Protein AF-A0A5K1JVD4-F1 (afdb_monomer_lite)

Radius of gyration: 15.68 Å; chains: 1; bounding box: 32×39×43 Å

Structure (mmCIF, N/CA/C/O backbone):
data_AF-A0A5K1JVD4-F1
#
_entry.id   AF-A0A5K1JVD4-F1
#
loop_
_atom_site.group_PDB
_atom_site.id
_atom_site.type_symbol
_atom_site.label_atom_id
_atom_site.label_alt_id
_atom_site.label_comp_id
_atom_site.label_asym_id
_atom_site.label_entity_id
_atom_site.label_seq_id
_atom_site.pdbx_PDB_ins_code
_atom_site.Cartn_x
_atom_site.Cartn_y
_atom_site.Cartn_z
_atom_site.occupancy
_atom_site.B_iso_or_equiv
_atom_site.auth_seq_id
_atom_site.auth_comp_id
_atom_site.auth_asym_id
_atom_site.auth_atom_id
_atom_site.pdbx_PDB_model_num
ATOM 1 N N . MET A 1 1 ? -18.894 1.882 12.156 1.00 70.81 1 MET A N 1
ATOM 2 C CA . MET A 1 1 ? -17.604 2.433 11.692 1.00 70.81 1 MET A CA 1
ATOM 3 C C . MET A 1 1 ? -16.816 2.854 12.926 1.00 70.81 1 MET A C 1
ATOM 5 O O . MET A 1 1 ? -17.367 3.621 13.704 1.00 70.81 1 MET A O 1
ATOM 9 N N . LYS A 1 2 ? -15.628 2.281 13.174 1.00 91.00 2 LYS A N 1
ATOM 10 C CA . LYS A 1 2 ? -14.815 2.545 14.388 1.00 91.00 2 LYS A CA 1
ATOM 11 C C . LYS A 1 2 ? -13.575 3.400 14.097 1.00 91.00 2 LYS A C 1
ATOM 13 O O . LYS A 1 2 ? -13.212 4.242 14.912 1.00 91.00 2 LYS A O 1
ATOM 18 N N . TYR A 1 3 ? -12.993 3.217 12.914 1.00 95.25 3 TYR A N 1
ATOM 19 C CA . TYR A 1 3 ? -11.759 3.865 12.482 1.00 95.25 3 TYR A CA 1
ATOM 20 C C . TYR A 1 3 ? -11.937 4.544 11.119 1.00 95.25 3 TYR A C 1
ATOM 22 O O . TYR A 1 3 ? -12.799 4.147 10.329 1.00 95.25 3 TYR A O 1
ATOM 30 N N . LEU A 1 4 ? -11.107 5.550 10.847 1.00 95.62 4 LEU A N 1
ATOM 31 C CA . LEU A 1 4 ? -10.906 6.155 9.531 1.00 95.62 4 LEU A CA 1
ATOM 32 C C . LEU A 1 4 ? -9.451 5.962 9.105 1.00 95.62 4 LEU A C 1
ATOM 34 O O . LEU A 1 4 ? -8.548 6.104 9.926 1.00 95.62 4 LEU A O 1
ATOM 38 N N . LEU A 1 5 ? -9.232 5.687 7.820 1.00 97.38 5 LEU A N 1
ATOM 39 C CA . LEU A 1 5 ? -7.902 5.726 7.214 1.00 97.38 5 LEU A CA 1
ATOM 40 C C . LEU A 1 5 ? -7.765 7.040 6.449 1.00 97.38 5 LEU A C 1
ATOM 42 O O . LEU A 1 5 ? -8.576 7.339 5.574 1.00 97.38 5 LEU A O 1
ATOM 46 N N . VAL A 1 6 ? -6.760 7.831 6.805 1.00 97.81 6 VAL A N 1
ATOM 47 C CA . VAL A 1 6 ? -6.541 9.176 6.270 1.00 97.81 6 VAL A CA 1
ATOM 48 C C . VAL A 1 6 ? -5.190 9.217 5.570 1.00 97.81 6 VAL A C 1
ATOM 50 O O . VAL A 1 6 ? -4.177 8.876 6.173 1.00 97.81 6 VAL A O 1
ATOM 53 N N . LYS A 1 7 ? -5.166 9.660 4.310 1.00 98.19 7 LYS A N 1
ATOM 54 C CA . LYS A 1 7 ? -3.938 9.904 3.541 1.00 98.19 7 LYS A CA 1
ATOM 55 C C . LYS A 1 7 ? -3.574 11.388 3.610 1.00 98.19 7 LYS A C 1
ATOM 57 O O . LYS A 1 7 ? -4.404 12.235 3.285 1.00 98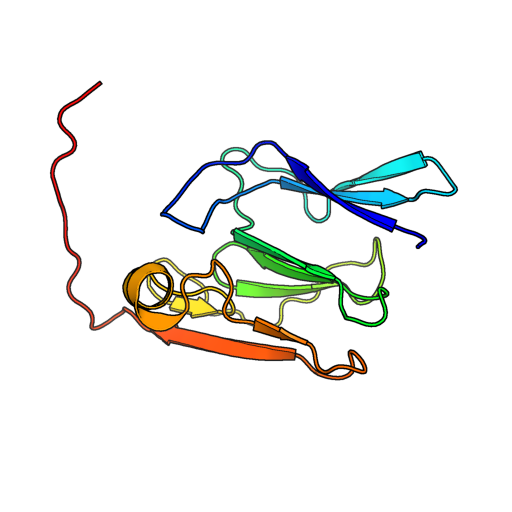.19 7 LYS A O 1
ATOM 62 N N . ALA A 1 8 ? -2.340 11.708 3.991 1.00 97.81 8 ALA A N 1
ATOM 63 C CA . ALA A 1 8 ? -1.820 13.074 4.045 1.00 97.81 8 ALA A CA 1
ATOM 64 C C . ALA A 1 8 ? -0.396 13.172 3.471 1.00 97.81 8 ALA A C 1
ATOM 66 O O . ALA A 1 8 ? 0.248 12.162 3.184 1.00 97.81 8 ALA A O 1
ATOM 67 N N . ASN A 1 9 ? 0.079 14.409 3.273 1.00 96.94 9 ASN A N 1
ATOM 68 C CA . ASN A 1 9 ? 1.417 14.724 2.744 1.00 96.94 9 ASN A CA 1
ATOM 69 C C . ASN A 1 9 ? 1.751 13.974 1.444 1.00 96.94 9 ASN A C 1
ATOM 71 O O . ASN A 1 9 ? 2.869 13.496 1.270 1.00 96.94 9 ASN A O 1
ATOM 75 N N . TRP A 1 10 ? 0.762 13.822 0.565 1.00 97.06 10 TRP A N 1
ATOM 76 C CA . TRP A 1 10 ? 0.875 12.952 -0.594 1.00 97.06 10 TRP A CA 1
ATOM 77 C C . TRP A 1 10 ? 1.679 13.592 -1.734 1.00 97.06 10 TRP A C 1
ATOM 79 O O . TRP A 1 10 ? 1.695 14.812 -1.900 1.00 97.06 10 TRP A O 1
ATOM 89 N N . LYS A 1 11 ? 2.335 12.750 -2.536 1.00 97.62 11 LYS A N 1
ATOM 90 C CA . LYS A 1 11 ? 3.073 13.117 -3.748 1.00 97.62 11 LYS A CA 1
ATOM 91 C C . LYS A 1 11 ? 2.483 12.353 -4.930 1.00 97.62 11 LYS A C 1
ATOM 93 O O . LYS A 1 11 ? 2.402 11.126 -4.877 1.00 97.62 11 LYS A O 1
ATOM 98 N N . LYS A 1 12 ? 2.057 13.060 -5.984 1.00 96.94 12 LYS A N 1
ATOM 99 C CA . LYS A 1 12 ? 1.561 12.419 -7.215 1.00 96.94 12 LYS A CA 1
ATOM 100 C C . LYS A 1 12 ? 2.674 11.597 -7.866 1.00 96.94 12 LYS A C 1
ATOM 102 O O . LYS A 1 12 ? 3.827 12.026 -7.831 1.00 96.94 12 LYS A O 1
ATOM 107 N N . GLN A 1 13 ? 2.311 10.469 -8.468 1.00 94.75 13 GLN A N 1
ATOM 108 C CA . GLN A 1 13 ? 3.199 9.716 -9.347 1.00 94.75 13 GLN A CA 1
ATOM 109 C C . GLN A 1 13 ? 2.638 9.718 -10.774 1.00 94.75 13 GLN A C 1
ATOM 111 O O . GLN A 1 13 ? 3.053 10.566 -11.561 1.00 94.75 13 GLN A O 1
ATOM 116 N N . TRP A 1 14 ? 1.645 8.876 -11.071 1.00 94.69 14 TRP A N 1
ATOM 117 C CA . TRP A 1 14 ? 0.995 8.795 -12.388 1.00 94.69 14 TRP A CA 1
ATOM 118 C C . TRP A 1 14 ? -0.484 9.196 -12.321 1.00 94.69 14 TRP A C 1
ATOM 120 O O . TRP A 1 14 ? -0.868 9.927 -11.401 1.00 94.69 14 TRP A O 1
ATOM 130 N N . ARG A 1 15 ? -1.329 8.815 -13.293 1.00 96.75 15 ARG A N 1
ATOM 131 C CA . ARG A 1 15 ? -2.733 9.267 -13.379 1.00 96.75 15 ARG A CA 1
ATOM 132 C C . ARG A 1 15 ? -3.547 8.894 -12.147 1.00 96.75 15 ARG A C 1
ATOM 134 O O . ARG A 1 15 ? -4.270 9.748 -11.622 1.00 96.75 15 ARG A O 1
ATOM 141 N N . HIS A 1 16 ? -3.377 7.692 -11.615 1.00 96.88 16 HIS A N 1
ATOM 142 C CA . HIS A 1 16 ? -4.119 7.175 -10.467 1.00 96.88 16 HIS A CA 1
ATOM 143 C C . HIS A 1 16 ? -3.246 7.166 -9.208 1.00 96.88 16 HIS A C 1
ATOM 145 O O . HIS A 1 16 ? -3.667 7.665 -8.162 1.00 96.88 16 HIS A O 1
ATOM 151 N N . SER A 1 17 ? -1.987 6.758 -9.331 1.00 97.56 17 SER A N 1
ATOM 152 C CA . SER A 1 17 ? -1.071 6.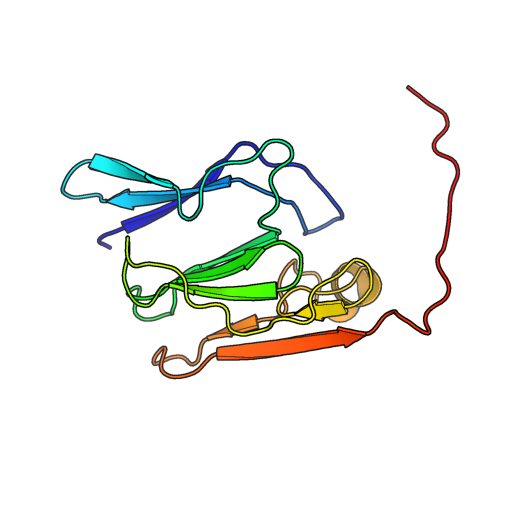546 -8.217 1.00 97.56 17 SER A CA 1
ATOM 153 C C . SER A 1 17 ? -0.569 7.829 -7.561 1.00 97.56 17 SER A C 1
ATOM 155 O O . SER A 1 17 ? -0.476 8.924 -8.137 1.00 97.56 17 SER A O 1
ATOM 157 N N . SER A 1 18 ? -0.285 7.690 -6.270 1.00 98.06 18 SER A N 1
ATOM 158 C CA . SER A 1 18 ? 0.360 8.699 -5.439 1.0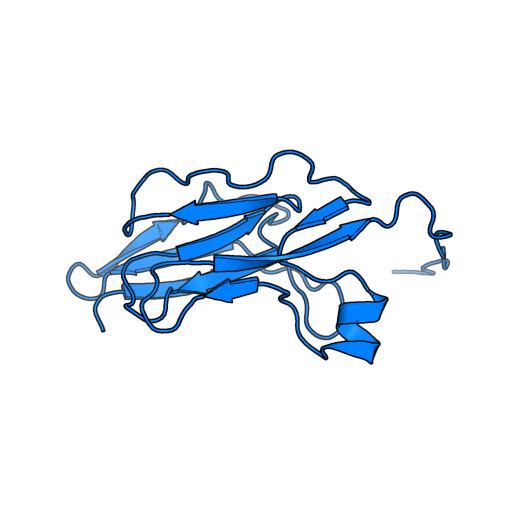0 98.06 18 SER A CA 1
ATOM 159 C C . SER A 1 18 ? 0.924 8.046 -4.187 1.00 98.06 18 SER A C 1
ATOM 161 O O . SER A 1 18 ? 0.273 7.195 -3.588 1.00 98.06 18 SER A O 1
ATOM 163 N N . PHE A 1 19 ? 2.066 8.518 -3.710 1.00 98.62 19 PHE A N 1
ATOM 164 C CA . PHE A 1 19 ? 2.570 8.141 -2.393 1.00 98.62 19 PHE A CA 1
ATOM 165 C C . PHE A 1 19 ? 1.943 9.025 -1.316 1.00 98.62 19 PHE A C 1
ATOM 167 O O . PHE A 1 19 ? 1.645 10.186 -1.585 1.00 98.62 19 PHE A O 1
ATOM 174 N N . GLY A 1 20 ? 1.746 8.531 -0.095 1.00 98.38 20 GLY A N 1
ATOM 175 C CA . GLY A 1 20 ? 1.274 9.355 1.023 1.00 98.38 20 GLY A CA 1
ATOM 176 C C . GLY A 1 20 ? 1.576 8.760 2.390 1.00 98.38 20 GLY A C 1
ATOM 177 O O . GLY A 1 20 ? 1.789 7.561 2.516 1.00 98.38 20 GLY A O 1
ATOM 178 N N . ASN A 1 21 ? 1.578 9.607 3.418 1.00 98.69 21 ASN A N 1
ATOM 179 C CA . ASN A 1 21 ? 1.602 9.155 4.804 1.00 98.69 21 ASN A CA 1
ATOM 180 C C . ASN A 1 21 ? 0.168 8.797 5.211 1.00 98.69 21 ASN A C 1
ATOM 182 O O . ASN A 1 21 ? -0.742 9.617 5.058 1.00 98.69 21 ASN A O 1
ATOM 186 N N . TYR A 1 22 ? -0.038 7.576 5.701 1.00 98.31 22 TYR A N 1
ATOM 187 C CA . TYR A 1 22 ? -1.351 7.094 6.122 1.00 98.31 22 TYR A CA 1
ATOM 188 C C . TYR A 1 22 ? -1.484 7.111 7.642 1.00 98.31 22 TYR A C 1
ATOM 190 O O . TYR A 1 22 ? -0.544 6.787 8.366 1.00 98.31 22 TYR A O 1
ATOM 198 N N . TYR A 1 23 ? -2.673 7.469 8.115 1.00 98.06 23 TYR A N 1
ATOM 199 C CA . TYR A 1 23 ? -3.006 7.592 9.528 1.00 98.06 23 TYR A CA 1
ATOM 200 C C . TYR A 1 23 ? -4.305 6.856 9.824 1.00 98.06 23 TYR A C 1
ATOM 202 O O . TYR A 1 23 ? -5.264 6.946 9.055 1.00 98.06 23 TYR A O 1
ATOM 210 N N . VAL A 1 24 ? -4.345 6.169 10.960 1.00 97.56 24 VAL A N 1
ATOM 211 C CA . VAL A 1 24 ? -5.547 5.547 11.503 1.00 97.56 24 VAL A CA 1
ATOM 212 C C . VAL A 1 24 ? -6.100 6.456 12.593 1.00 97.56 24 VAL A C 1
ATOM 214 O O . VAL A 1 24 ? -5.445 6.697 13.607 1.00 97.56 24 VAL A O 1
ATOM 217 N N . HIS A 1 25 ? -7.300 6.982 12.364 1.00 96.81 25 HIS A N 1
ATOM 218 C CA . HIS A 1 25 ? -8.021 7.810 13.324 1.00 96.81 25 HIS A CA 1
ATOM 219 C C . HIS A 1 25 ? -9.124 6.997 13.998 1.00 96.81 25 HIS A C 1
ATOM 221 O O . HIS A 1 25 ? -9.992 6.448 13.316 1.00 96.81 25 HIS A O 1
ATOM 227 N N . GLU A 1 26 ? -9.110 6.928 15.325 1.00 96.12 26 GLU A N 1
ATOM 228 C CA . GLU A 1 26 ? -10.137 6.252 16.112 1.00 96.12 26 GLU A CA 1
ATOM 229 C C . GLU A 1 26 ? -11.257 7.225 16.488 1.00 96.12 26 GLU A C 1
ATOM 231 O O . GLU A 1 26 ? -11.046 8.228 17.164 1.00 96.12 26 GLU A O 1
ATOM 236 N N . LEU A 1 27 ? -12.488 6.911 16.079 1.00 95.06 27 LEU A N 1
ATOM 237 C CA . LEU A 1 27 ? -13.621 7.826 16.238 1.00 95.06 27 LEU A CA 1
ATOM 238 C C . LEU A 1 27 ? -14.058 7.999 17.699 1.00 95.06 27 LEU A C 1
ATOM 240 O O . LEU A 1 27 ? -14.590 9.049 18.060 1.00 95.06 27 LEU A O 1
ATOM 244 N N . ALA A 1 28 ? -13.863 6.972 18.530 1.00 95.69 28 ALA A N 1
ATOM 245 C CA . ALA A 1 28 ? -14.281 6.986 19.929 1.00 95.69 28 ALA A CA 1
ATOM 246 C C . ALA A 1 28 ? -13.372 7.872 20.793 1.00 95.69 28 ALA A C 1
ATOM 248 O O . ALA A 1 28 ? -13.862 8.690 21.571 1.00 95.69 28 ALA A O 1
ATOM 249 N N . THR A 1 29 ? -12.057 7.723 20.633 1.00 96.44 29 THR A N 1
ATOM 250 C CA . THR A 1 29 ? -11.030 8.435 21.409 1.00 96.44 29 THR A CA 1
ATOM 251 C C . THR A 1 29 ? -10.618 9.754 20.757 1.00 96.44 29 THR A C 1
ATOM 253 O O . THR A 1 29 ? -10.119 10.647 21.438 1.00 96.44 29 THR A O 1
ATOM 256 N N . LYS A 1 30 ? -10.888 9.911 19.452 1.00 96.75 30 LYS A N 1
ATOM 257 C CA . LYS A 1 30 ? -10.403 11.000 18.588 1.00 96.75 30 LYS A CA 1
ATOM 258 C C . LYS A 1 30 ? -8.881 11.031 18.454 1.00 96.75 30 LYS A C 1
ATOM 260 O O . LYS A 1 30 ? -8.322 12.051 18.048 1.00 96.75 30 LYS A O 1
ATOM 265 N N . GLU A 1 31 ? -8.214 9.932 18.777 1.00 96.75 31 GLU A N 1
ATOM 266 C CA . GLU A 1 31 ? -6.778 9.802 18.594 1.00 96.75 31 GLU A CA 1
ATOM 267 C C . GLU A 1 31 ? -6.440 9.453 17.146 1.00 96.75 31 GLU A C 1
ATOM 269 O O . GLU A 1 31 ? -7.205 8.791 16.441 1.00 96.75 31 GLU A O 1
ATOM 274 N N . THR A 1 32 ? -5.271 9.906 16.699 1.00 96.94 32 THR A N 1
ATOM 275 C CA . THR A 1 32 ? -4.760 9.654 15.353 1.00 96.94 32 THR A CA 1
ATOM 276 C C . THR A 1 32 ? -3.344 9.132 15.461 1.00 96.94 32 THR A C 1
ATOM 278 O O . THR A 1 32 ? -2.466 9.831 15.965 1.00 96.94 32 THR A O 1
ATOM 281 N N . HIS A 1 33 ? -3.116 7.938 14.926 1.00 96.31 33 HIS A N 1
ATOM 282 C CA . HIS A 1 33 ? -1.810 7.291 14.936 1.00 96.31 33 HIS A CA 1
ATOM 283 C C . HIS A 1 33 ? -1.348 7.030 13.500 1.00 96.31 33 HIS A C 1
ATOM 285 O O . HIS A 1 33 ? -2.171 6.683 12.647 1.00 96.31 33 HIS A O 1
ATOM 291 N N . PRO A 1 34 ? -0.061 7.223 13.183 1.00 97.00 34 PRO A N 1
ATOM 292 C CA . PRO A 1 34 ? 0.451 6.903 11.857 1.00 97.00 34 PRO A CA 1
ATOM 293 C C . PRO A 1 34 ? 0.458 5.380 11.632 1.00 97.00 34 PRO A C 1
ATOM 295 O O . PRO A 1 34 ? 0.745 4.621 12.554 1.00 97.00 34 PRO A O 1
ATOM 298 N N . LEU A 1 35 ? 0.154 4.933 10.408 1.00 96.81 35 LEU A N 1
ATOM 299 C CA . LEU A 1 35 ? 0.167 3.508 10.034 1.00 96.81 35 LEU A CA 1
ATOM 300 C C . LEU A 1 35 ? 1.586 2.922 10.095 1.00 96.81 35 LEU A C 1
ATOM 302 O O . LEU A 1 35 ? 1.793 1.807 10.560 1.00 96.81 35 LEU A O 1
ATOM 306 N N . ILE A 1 36 ? 2.555 3.710 9.631 1.00 96.75 36 ILE A N 1
ATOM 307 C CA . ILE A 1 36 ? 4.000 3.512 9.776 1.00 96.75 36 ILE A CA 1
ATOM 308 C C . ILE A 1 36 ? 4.641 4.880 10.061 1.00 96.75 36 ILE A C 1
ATOM 310 O O . ILE A 1 36 ? 4.012 5.894 9.742 1.00 96.75 36 ILE A O 1
ATOM 314 N N . PRO A 1 37 ? 5.862 4.958 10.631 1.00 97.25 37 PRO A N 1
ATOM 315 C CA . PRO A 1 37 ? 6.545 6.232 10.845 1.00 97.25 37 PRO A CA 1
ATOM 316 C C . PRO A 1 37 ? 6.516 7.120 9.583 1.00 97.25 37 PRO A C 1
ATOM 318 O O . PRO A 1 37 ? 6.966 6.671 8.528 1.00 97.25 37 PRO A O 1
ATOM 321 N N . PRO A 1 38 ? 5.976 8.354 9.656 1.00 97.69 38 PRO A N 1
ATOM 322 C CA . PRO A 1 38 ? 5.872 9.226 8.491 1.00 97.69 38 PRO A CA 1
ATOM 323 C C . PRO A 1 38 ? 7.240 9.554 7.890 1.00 97.69 38 PRO A C 1
ATOM 325 O O . PRO A 1 38 ? 8.202 9.792 8.622 1.00 97.69 38 PRO A O 1
ATOM 328 N N . SER A 1 39 ? 7.307 9.646 6.562 1.00 97.75 39 SER A N 1
ATOM 329 C CA . SER A 1 39 ? 8.533 9.989 5.836 1.00 97.75 39 SER A CA 1
ATOM 330 C C . SER A 1 39 ? 8.339 11.190 4.905 1.00 97.75 39 SER A C 1
ATOM 332 O O . SER A 1 39 ? 7.215 11.598 4.586 1.00 97.75 39 SER A O 1
ATOM 334 N N . HIS A 1 40 ? 9.457 11.781 4.474 1.00 97.00 40 HIS A N 1
ATOM 335 C CA . HIS A 1 40 ? 9.487 12.822 3.452 1.00 97.00 40 HIS A CA 1
ATOM 336 C C . HIS A 1 40 ? 10.666 12.584 2.487 1.00 97.00 40 HIS A C 1
ATOM 338 O O . HIS A 1 40 ? 11.811 12.765 2.901 1.00 97.00 40 HIS A O 1
ATOM 344 N N . PRO A 1 41 ? 10.418 12.189 1.221 1.00 96.44 41 PRO A N 1
ATOM 345 C CA . PRO A 1 41 ? 9.105 11.937 0.609 1.00 96.44 41 PRO A CA 1
ATOM 346 C C . PRO A 1 41 ? 8.358 10.737 1.241 1.00 96.44 41 PRO A C 1
ATOM 348 O O . PRO A 1 41 ? 8.998 9.871 1.842 1.00 96.44 41 PRO A O 1
ATOM 351 N N . PRO A 1 42 ? 7.013 10.681 1.145 1.00 98.00 42 PRO A N 1
ATOM 352 C CA . PRO A 1 42 ? 6.243 9.517 1.590 1.00 98.00 42 PRO A CA 1
ATOM 353 C C . PRO A 1 42 ? 6.577 8.282 0.740 1.00 98.00 42 PRO A C 1
ATOM 355 O O . PRO A 1 42 ? 6.805 8.415 -0.462 1.00 98.00 42 PRO A O 1
ATOM 358 N N . VAL A 1 43 ? 6.560 7.095 1.352 1.00 97.88 43 VAL A N 1
ATOM 359 C CA . VAL A 1 43 ? 6.933 5.823 0.689 1.00 97.88 43 VAL A CA 1
ATOM 360 C C . VAL A 1 43 ? 5.778 4.836 0.508 1.00 97.88 43 VAL A C 1
ATOM 362 O O . VAL A 1 43 ? 5.921 3.841 -0.200 1.00 97.88 43 VAL A O 1
ATOM 365 N N . THR A 1 44 ? 4.620 5.083 1.127 1.00 98.56 44 THR A N 1
ATOM 366 C CA . THR A 1 44 ? 3.449 4.206 0.994 1.00 98.56 44 THR A CA 1
ATOM 367 C C . THR A 1 44 ? 2.659 4.572 -0.256 1.00 98.56 44 THR A C 1
ATOM 369 O O . THR A 1 44 ? 2.096 5.666 -0.336 1.00 98.56 44 THR A O 1
ATOM 372 N N . ALA A 1 45 ? 2.601 3.659 -1.221 1.00 98.38 45 ALA A N 1
ATOM 373 C CA . ALA A 1 45 ? 1.878 3.844 -2.476 1.00 98.38 45 ALA A CA 1
ATOM 374 C C . ALA A 1 45 ? 0.363 3.696 -2.265 1.00 98.38 45 ALA A C 1
ATOM 376 O O . ALA A 1 45 ? -0.427 4.564 -2.633 1.00 98.38 45 ALA A O 1
ATOM 377 N N . TYR A 1 46 ? -0.047 2.642 -1.564 1.00 98.75 46 TYR A N 1
ATOM 378 C CA . TYR A 1 46 ? -1.455 2.297 -1.403 1.00 98.75 46 TYR A CA 1
ATOM 379 C C . TYR A 1 46 ? -1.728 1.729 -0.013 1.00 98.75 46 TYR A C 1
ATOM 381 O O . TYR A 1 46 ? -0.872 1.057 0.559 1.00 98.75 46 TYR A O 1
ATOM 389 N N . ALA A 1 47 ? -2.914 1.995 0.533 1.00 98.50 47 ALA A N 1
ATOM 390 C CA . ALA A 1 47 ? -3.396 1.363 1.754 1.00 98.50 47 ALA A CA 1
ATOM 391 C C . ALA A 1 47 ? -4.921 1.240 1.721 1.00 98.50 47 ALA A C 1
ATOM 393 O O . ALA A 1 47 ? -5.615 2.161 1.286 1.00 98.50 47 ALA A O 1
ATOM 394 N N . THR A 1 48 ? -5.445 0.117 2.203 1.00 98.44 48 THR A N 1
ATOM 395 C CA . THR A 1 48 ? -6.883 -0.153 2.216 1.00 98.44 48 THR A CA 1
ATOM 396 C C . THR A 1 48 ? -7.289 -0.998 3.416 1.00 98.44 48 THR A C 1
ATOM 398 O O . THR A 1 48 ? -6.540 -1.866 3.874 1.00 98.44 48 THR A O 1
ATOM 401 N N . TRP A 1 49 ? -8.498 -0.752 3.915 1.00 97.94 49 TRP A N 1
ATOM 402 C CA . TRP A 1 49 ? -9.115 -1.609 4.918 1.00 97.94 49 TRP A CA 1
ATOM 403 C C . TRP A 1 49 ? -9.515 -2.947 4.301 1.00 97.94 49 TRP A C 1
ATOM 405 O O . TRP A 1 49 ? -9.994 -3.021 3.170 1.00 97.94 49 TRP A O 1
ATOM 415 N N . SER A 1 50 ? -9.380 -4.001 5.091 1.00 97.62 50 SER A N 1
ATOM 416 C CA . SER A 1 50 ? -10.079 -5.256 4.844 1.00 97.62 50 SER A CA 1
ATOM 417 C C . SER A 1 50 ? -11.608 -5.046 4.882 1.00 97.62 50 SER A C 1
ATOM 419 O O . SER A 1 50 ? -12.080 -4.144 5.583 1.00 97.62 50 SER A O 1
ATOM 421 N N . PRO A 1 51 ? -12.417 -5.857 4.173 1.00 97.12 51 PRO A N 1
ATOM 422 C CA . PRO A 1 51 ? -13.876 -5.708 4.134 1.00 97.12 51 PRO A CA 1
ATOM 423 C C . PRO A 1 51 ? -14.567 -5.773 5.502 1.00 97.12 51 PRO A C 1
ATOM 425 O O . PRO A 1 51 ? -15.597 -5.132 5.702 1.00 97.12 51 PRO A O 1
ATOM 428 N N . THR A 1 52 ? -13.991 -6.506 6.459 1.00 95.06 52 THR A N 1
ATOM 429 C CA . THR A 1 52 ? -14.469 -6.560 7.855 1.00 95.06 52 THR A CA 1
ATOM 430 C C . THR A 1 52 ? -14.098 -5.316 8.671 1.00 95.06 52 THR A C 1
ATOM 432 O O . THR A 1 52 ? -14.693 -5.073 9.720 1.00 95.06 52 THR A O 1
ATOM 435 N N . GLY A 1 53 ? -13.154 -4.498 8.193 1.00 93.75 53 GLY A N 1
ATOM 436 C CA . GLY A 1 53 ? -12.696 -3.274 8.853 1.00 93.75 53 GLY A CA 1
ATOM 437 C C . GLY A 1 53 ? -11.749 -3.505 10.033 1.00 93.75 53 GLY A C 1
ATOM 438 O O . GLY A 1 53 ? -11.569 -2.594 10.840 1.00 93.75 53 GLY A O 1
ATOM 439 N N . GLU A 1 54 ? -11.179 -4.706 10.152 1.00 92.19 54 GLU A N 1
ATOM 440 C CA . GLU A 1 54 ? -10.288 -5.086 11.257 1.00 92.19 54 GLU A CA 1
ATOM 441 C C . GLU A 1 54 ? -8.815 -4.971 10.860 1.00 92.19 54 GLU A C 1
ATOM 443 O O . GLU A 1 54 ? -8.024 -4.388 11.587 1.00 92.19 54 GLU A O 1
ATOM 448 N N . SER A 1 55 ? -8.453 -5.441 9.669 1.00 97.00 55 SER A N 1
ATOM 449 C CA . SER A 1 55 ? -7.073 -5.393 9.174 1.00 97.00 55 SER A CA 1
ATOM 450 C C . SER A 1 55 ? -6.872 -4.318 8.105 1.00 97.00 55 SER A C 1
ATOM 452 O O . SER A 1 55 ? -7.828 -3.921 7.431 1.00 97.00 55 SER A O 1
ATOM 454 N N . ILE A 1 56 ? -5.624 -3.889 7.906 1.00 9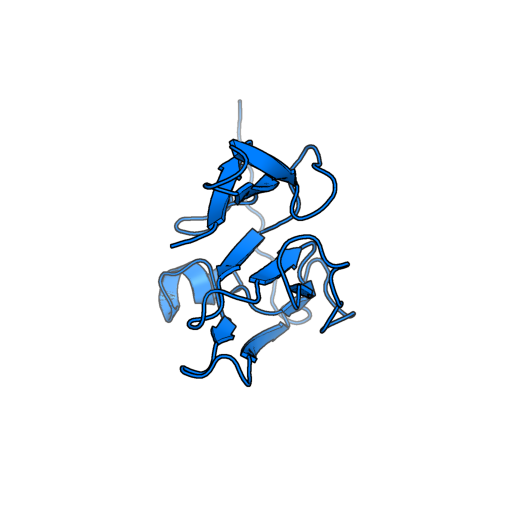8.38 56 ILE A N 1
ATOM 455 C CA . ILE A 1 56 ? -5.204 -2.975 6.829 1.00 98.38 56 ILE A CA 1
ATOM 456 C C . ILE A 1 56 ? -4.150 -3.673 5.974 1.00 98.38 56 ILE A C 1
ATOM 458 O O . ILE A 1 56 ? -3.190 -4.212 6.514 1.00 98.38 56 ILE A O 1
ATOM 462 N N . ALA A 1 57 ? -4.291 -3.624 4.650 1.00 98.69 57 ALA A N 1
ATOM 463 C CA . ALA A 1 57 ? -3.200 -3.946 3.730 1.00 98.69 57 ALA A CA 1
ATOM 464 C C . ALA A 1 57 ? -2.608 -2.643 3.216 1.00 98.69 57 ALA A C 1
ATOM 466 O O . ALA A 1 57 ? -3.353 -1.710 2.907 1.00 98.69 57 ALA A O 1
ATOM 467 N N . PHE A 1 58 ? -1.289 -2.579 3.098 1.00 98.81 58 PHE A N 1
ATOM 468 C CA . PHE A 1 58 ? -0.622 -1.441 2.485 1.00 98.81 58 PHE A CA 1
ATOM 469 C C . PHE A 1 58 ? 0.629 -1.866 1.730 1.00 98.81 58 PHE A C 1
ATOM 471 O O . PHE A 1 58 ? 1.214 -2.910 2.010 1.00 98.81 58 PHE A O 1
ATOM 478 N N . VAL A 1 59 ? 1.031 -1.036 0.775 1.00 98.88 59 VAL A N 1
ATOM 479 C CA . VAL A 1 59 ? 2.240 -1.230 -0.020 1.00 98.88 59 VAL A CA 1
ATOM 480 C C . VAL A 1 59 ? 3.189 -0.076 0.243 1.00 98.88 59 VAL A C 1
ATOM 482 O O . VAL A 1 59 ? 2.839 1.086 0.020 1.00 98.88 59 VAL A O 1
ATOM 485 N N . ALA A 1 60 ? 4.381 -0.396 0.734 1.00 98.50 60 ALA A N 1
ATOM 486 C CA . ALA A 1 60 ? 5.449 0.557 1.001 1.00 98.50 60 ALA A CA 1
ATOM 487 C C . ALA A 1 60 ? 6.751 0.027 0.405 1.00 98.50 60 ALA A C 1
ATOM 489 O O . ALA A 1 60 ? 7.055 -1.154 0.557 1.00 98.50 60 ALA A O 1
ATOM 490 N N . GLU A 1 61 ? 7.489 0.895 -0.291 1.00 97.81 61 GLU A N 1
ATOM 491 C CA . GLU A 1 61 ? 8.738 0.514 -0.974 1.00 97.81 61 GLU A CA 1
ATOM 492 C C . GLU A 1 61 ? 8.568 -0.739 -1.860 1.00 97.81 61 GLU A C 1
ATOM 494 O O . GLU A 1 61 ? 9.417 -1.624 -1.896 1.00 97.81 61 GLU A O 1
ATOM 499 N N . ASN A 1 62 ? 7.429 -0.815 -2.558 1.00 98.50 62 ASN A N 1
ATOM 500 C CA . ASN A 1 62 ? 7.046 -1.908 -3.456 1.00 98.50 62 ASN A CA 1
ATOM 501 C C . ASN A 1 62 ? 6.894 -3.296 -2.811 1.00 98.50 62 ASN A C 1
ATOM 503 O O . ASN A 1 62 ? 6.747 -4.287 -3.530 1.00 98.50 62 ASN A O 1
ATOM 507 N N . ASP A 1 63 ? 6.850 -3.375 -1.481 1.00 98.81 63 ASP A N 1
ATOM 508 C CA . ASP A 1 63 ? 6.462 -4.580 -0.756 1.00 98.81 63 ASP A CA 1
ATOM 509 C C . ASP A 1 63 ? 5.095 -4.448 -0.092 1.00 98.81 63 ASP A C 1
ATOM 511 O O . ASP A 1 63 ? 4.687 -3.377 0.363 1.00 98.81 63 ASP A O 1
ATOM 515 N N . LEU A 1 64 ? 4.405 -5.583 -0.019 1.00 98.88 64 LEU A N 1
ATOM 516 C CA . LEU A 1 64 ? 3.102 -5.731 0.597 1.00 98.88 64 LEU A CA 1
ATOM 517 C C . LEU A 1 64 ? 3.238 -6.014 2.094 1.00 98.88 64 LEU A C 1
ATOM 519 O O . LEU A 1 64 ? 3.987 -6.896 2.519 1.00 98.88 64 LEU A O 1
ATOM 523 N N . TYR A 1 65 ? 2.443 -5.307 2.886 1.00 98.75 65 TYR A N 1
ATOM 524 C CA . TYR A 1 65 ? 2.339 -5.455 4.330 1.00 98.75 65 TYR A CA 1
ATOM 525 C C . TYR A 1 65 ? 0.875 -5.609 4.742 1.00 98.75 65 TYR A C 1
ATOM 527 O O . TYR A 1 65 ? -0.033 -5.084 4.092 1.00 98.75 65 TYR A O 1
ATOM 535 N N . VAL A 1 66 ? 0.650 -6.294 5.862 1.00 98.50 66 VAL A N 1
ATOM 536 C CA . VAL A 1 66 ? -0.658 -6.419 6.509 1.00 98.50 66 VAL A CA 1
ATOM 537 C C . VAL A 1 66 ? -0.537 -6.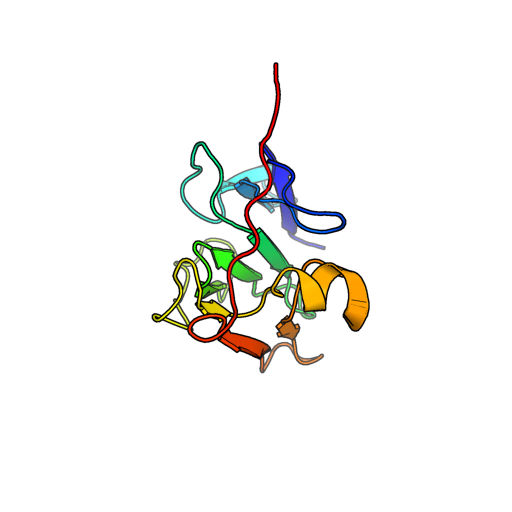047 7.979 1.00 98.50 66 VAL A C 1
ATOM 539 O O . VAL A 1 66 ? 0.329 -6.553 8.686 1.00 98.50 66 VAL A O 1
ATOM 542 N N . VAL A 1 67 ? -1.434 -5.191 8.454 1.00 97.69 67 VAL A N 1
ATOM 543 C CA . VAL A 1 67 ? -1.638 -4.911 9.875 1.00 97.69 67 VAL A CA 1
ATOM 544 C C . VAL A 1 67 ? -2.861 -5.709 10.341 1.00 97.69 67 VAL A C 1
ATOM 546 O O . VAL A 1 67 ? -3.957 -5.421 9.852 1.00 97.69 67 VAL A O 1
ATOM 549 N N . PRO A 1 68 ? -2.711 -6.715 11.227 1.00 95.06 68 PRO A N 1
ATOM 550 C CA . PRO A 1 68 ? -3.822 -7.583 11.630 1.00 95.06 68 PRO A CA 1
ATOM 551 C C . PRO A 1 68 ? -4.969 -6.849 12.337 1.00 95.06 68 PRO A C 1
ATOM 553 O O . PRO A 1 68 ? -6.131 -7.140 12.065 1.00 95.06 68 PRO A O 1
ATOM 556 N N . SER A 1 69 ? -4.643 -5.882 13.194 1.00 93.25 69 SER A N 1
ATOM 557 C CA . SER A 1 69 ? -5.581 -5.021 13.924 1.00 93.25 69 SER A CA 1
ATOM 558 C C . SER A 1 69 ? -5.061 -3.580 13.930 1.00 93.25 69 SER A C 1
ATOM 560 O O . SER A 1 69 ? -3.850 -3.380 13.819 1.00 93.25 69 SER A O 1
ATOM 562 N N . PRO A 1 70 ? -5.910 -2.544 14.079 1.00 86.81 70 PRO A N 1
ATOM 563 C CA . PRO A 1 70 ? -5.428 -1.175 14.200 1.00 86.81 70 PRO A CA 1
ATOM 564 C C . PRO A 1 70 ? -4.385 -1.069 15.318 1.00 86.81 70 PRO A C 1
ATOM 566 O O . PRO A 1 70 ? -4.604 -1.578 16.415 1.00 86.81 70 PRO A O 1
ATOM 569 N N . PHE A 1 71 ? -3.271 -0.398 15.020 1.00 87.81 71 PHE A N 1
ATOM 570 C CA . PHE A 1 71 ? -2.136 -0.160 15.925 1.00 87.81 71 PHE A CA 1
ATOM 571 C C . PHE A 1 71 ? -1.231 -1.366 16.229 1.00 87.81 71 PHE A C 1
ATOM 573 O O . PHE A 1 71 ? -0.232 -1.192 16.927 1.00 87.81 71 PHE A O 1
ATOM 580 N N . ASP A 1 72 ? -1.512 -2.548 15.674 1.00 94.69 72 ASP A N 1
ATOM 581 C CA . ASP A 1 72 ? -0.561 -3.661 15.722 1.00 94.69 72 ASP A CA 1
ATOM 582 C C . ASP A 1 72 ? 0.682 -3.371 14.868 1.00 94.69 72 ASP A C 1
ATOM 584 O O . ASP A 1 72 ? 0.675 -2.553 13.944 1.00 94.69 72 ASP A O 1
ATOM 588 N N . THR A 1 73 ? 1.764 -4.098 15.144 1.00 95.00 73 THR A N 1
ATOM 589 C CA . THR A 1 73 ? 2.954 -4.071 14.292 1.00 95.00 73 THR A CA 1
ATOM 590 C C . THR A 1 73 ? 2.623 -4.645 12.907 1.00 95.00 73 THR A C 1
ATOM 592 O O . THR A 1 73 ? 2.103 -5.762 12.823 1.00 95.00 73 THR A O 1
ATOM 595 N N . PRO A 1 74 ? 2.968 -3.945 11.811 1.00 97.31 74 PRO A N 1
ATOM 596 C CA . PRO A 1 74 ? 2.813 -4.477 10.463 1.00 97.31 74 PRO A CA 1
ATOM 597 C C . PRO A 1 74 ? 3.597 -5.774 10.235 1.00 97.31 74 PRO A C 1
ATOM 599 O O . PRO A 1 74 ? 4.768 -5.888 10.599 1.00 97.31 74 PRO A O 1
ATOM 602 N N . VAL A 1 75 ? 2.975 -6.724 9.543 1.00 98.00 75 VAL A N 1
ATOM 603 C CA . VAL A 1 75 ? 3.603 -7.950 9.046 1.00 98.00 75 VAL A CA 1
ATOM 604 C C . VAL A 1 75 ? 3.963 -7.755 7.578 1.00 98.00 75 VAL A C 1
ATOM 606 O O . VAL A 1 75 ? 3.094 -7.479 6.753 1.00 98.00 75 VAL A O 1
ATOM 609 N N . ARG A 1 76 ? 5.244 -7.911 7.240 1.00 98.38 76 ARG A N 1
ATOM 610 C CA . ARG A 1 76 ? 5.735 -7.854 5.857 1.00 98.38 76 ARG A CA 1
ATOM 611 C C . ARG A 1 76 ? 5.427 -9.174 5.143 1.00 98.38 76 ARG A C 1
ATOM 613 O O . ARG A 1 76 ? 5.879 -10.225 5.588 1.00 98.38 76 ARG A O 1
ATOM 620 N N . VAL A 1 77 ? 4.648 -9.117 4.065 1.00 98.56 77 VAL A N 1
ATOM 621 C CA . VAL A 1 77 ? 4.179 -10.285 3.296 1.00 98.56 77 VAL A CA 1
ATOM 622 C C . VAL A 1 77 ? 5.137 -10.620 2.153 1.00 98.56 77 VAL A C 1
ATOM 624 O O . VAL A 1 77 ? 5.376 -11.795 1.882 1.00 98.56 77 VAL A O 1
ATOM 627 N N . THR A 1 78 ? 5.714 -9.605 1.509 1.00 98.75 78 THR A N 1
ATOM 628 C CA . THR A 1 78 ? 6.722 -9.758 0.447 1.00 98.75 78 THR A CA 1
ATOM 629 C C . THR A 1 78 ? 8.023 -9.063 0.835 1.00 98.75 78 THR A C 1
ATOM 631 O O . THR A 1 78 ? 8.019 -8.126 1.631 1.00 98.75 78 THR A O 1
ATOM 634 N N . THR A 1 79 ? 9.155 -9.537 0.313 1.00 98.31 79 THR A N 1
ATOM 635 C CA . THR A 1 79 ? 10.489 -9.037 0.706 1.00 98.31 79 THR A CA 1
ATOM 636 C C . THR A 1 79 ? 11.398 -8.693 -0.470 1.00 98.31 79 THR A C 1
ATOM 638 O O . THR A 1 79 ? 12.591 -8.469 -0.268 1.00 98.31 79 THR A O 1
ATOM 641 N N . SER A 1 80 ? 10.874 -8.737 -1.692 1.00 98.31 80 SER A N 1
ATOM 642 C CA . SER A 1 80 ? 11.628 -8.563 -2.939 1.00 98.31 80 SER A CA 1
ATOM 643 C C . SER A 1 80 ? 11.403 -7.201 -3.592 1.00 98.31 80 SER A C 1
ATOM 645 O O . SER A 1 80 ? 12.032 -6.930 -4.614 1.00 98.31 80 SER A O 1
ATOM 647 N N . GLY A 1 81 ? 10.527 -6.363 -3.027 1.00 98.12 81 GLY A N 1
ATOM 648 C CA . GLY A 1 81 ? 10.214 -5.032 -3.536 1.00 98.12 81 GLY A CA 1
ATOM 649 C C . GLY A 1 81 ? 11.470 -4.205 -3.803 1.00 98.12 81 GLY A C 1
ATOM 650 O O . GLY A 1 81 ? 12.369 -4.114 -2.965 1.00 98.12 81 GLY A O 1
ATOM 651 N N . ASN A 1 82 ? 11.556 -3.647 -5.007 1.00 97.44 82 ASN A N 1
ATOM 652 C CA . ASN A 1 82 ? 12.641 -2.764 -5.433 1.00 97.44 82 ASN A CA 1
ATOM 653 C C . ASN A 1 82 ? 12.172 -1.887 -6.607 1.00 97.44 82 ASN A C 1
ATOM 655 O O . ASN A 1 82 ? 10.985 -1.864 -6.911 1.00 97.44 82 ASN A O 1
ATOM 659 N N . ALA A 1 83 ? 13.084 -1.165 -7.265 1.00 95.62 83 ALA A N 1
ATOM 660 C CA . ALA A 1 83 ? 12.753 -0.257 -8.367 1.00 95.62 83 ALA A CA 1
ATOM 661 C C . ALA A 1 83 ? 12.052 -0.927 -9.569 1.00 95.62 83 ALA A C 1
ATOM 663 O O . ALA A 1 83 ? 11.350 -0.230 -10.290 1.00 95.62 83 ALA A O 1
ATOM 664 N N . SER A 1 84 ? 12.212 -2.242 -9.751 1.00 97.50 84 SER A N 1
ATOM 665 C CA . SER A 1 84 ? 11.659 -3.011 -10.876 1.00 97.50 84 SER A CA 1
ATOM 666 C C . SER A 1 84 ? 10.725 -4.150 -10.449 1.00 97.50 84 SER A C 1
ATOM 668 O O . SER A 1 84 ? 10.123 -4.788 -11.306 1.00 97.50 84 SER A O 1
ATOM 670 N N . LEU A 1 85 ? 10.612 -4.452 -9.149 1.00 98.44 85 LEU A N 1
ATOM 671 C CA . LEU A 1 85 ? 9.717 -5.496 -8.633 1.00 98.44 85 LEU A CA 1
ATOM 672 C C . LEU A 1 85 ? 8.636 -4.873 -7.754 1.00 98.44 85 LEU A C 1
ATOM 674 O O . LEU A 1 85 ? 8.946 -4.350 -6.681 1.00 98.44 85 LEU A O 1
ATOM 678 N N . PHE A 1 86 ? 7.380 -4.986 -8.179 1.00 98.62 86 PHE A N 1
ATOM 679 C CA . PHE A 1 86 ? 6.221 -4.364 -7.536 1.00 98.62 86 PHE A CA 1
ATOM 680 C C . PHE A 1 86 ? 5.264 -5.426 -7.006 1.00 98.62 86 PHE A C 1
ATOM 682 O O . PHE A 1 86 ? 4.911 -6.351 -7.732 1.00 98.62 86 PHE A O 1
ATOM 689 N N . HIS A 1 87 ? 4.806 -5.288 -5.759 1.00 98.81 87 HIS A N 1
ATOM 690 C CA . HIS A 1 87 ? 3.867 -6.228 -5.142 1.00 98.81 87 HIS A CA 1
ATOM 691 C C . HIS A 1 87 ? 2.610 -5.496 -4.667 1.00 98.81 87 HIS A C 1
ATOM 693 O O . HIS A 1 87 ? 2.668 -4.644 -3.783 1.00 98.81 87 HIS A O 1
ATOM 699 N N . GLY A 1 88 ? 1.456 -5.841 -5.240 1.00 98.56 88 GLY A N 1
ATOM 700 C CA . GLY A 1 88 ? 0.153 -5.304 -4.829 1.00 98.56 88 GLY A CA 1
ATOM 701 C C . GLY A 1 88 ? -0.176 -3.896 -5.331 1.00 98.56 88 GLY A C 1
ATOM 702 O O . GLY A 1 88 ? -1.264 -3.394 -5.051 1.00 98.56 88 GLY A O 1
ATOM 703 N N . VAL A 1 89 ? 0.710 -3.287 -6.115 1.00 98.69 89 VAL A N 1
ATOM 704 C CA . VAL A 1 89 ? 0.471 -2.071 -6.906 1.00 98.69 89 VAL A CA 1
ATOM 705 C C . VAL A 1 89 ? 0.928 -2.320 -8.343 1.00 98.69 89 VAL A C 1
ATOM 707 O O . VAL A 1 89 ? 1.838 -3.130 -8.534 1.00 98.69 89 VAL A O 1
ATOM 710 N N . PRO A 1 90 ? 0.284 -1.698 -9.341 1.00 98.38 90 PRO A N 1
ATOM 711 C CA . PRO A 1 90 ? 0.648 -1.888 -10.738 1.00 98.38 90 PRO A CA 1
ATOM 712 C C . PRO A 1 90 ? 1.939 -1.150 -11.112 1.00 98.38 90 PRO A C 1
ATOM 714 O O . PRO A 1 90 ? 2.314 -0.165 -10.472 1.00 98.38 90 PRO A O 1
ATOM 717 N N . ASP A 1 91 ? 2.577 -1.618 -12.185 1.00 97.06 91 ASP A N 1
ATOM 718 C CA . ASP A 1 91 ? 3.523 -0.817 -12.961 1.00 97.06 91 ASP A CA 1
ATOM 719 C C . ASP A 1 91 ? 2.799 0.281 -13.774 1.00 97.06 91 ASP A C 1
ATOM 721 O O . ASP A 1 91 ? 1.575 0.434 -13.698 1.00 97.06 91 ASP A O 1
ATOM 725 N N . TRP A 1 92 ? 3.542 1.064 -14.566 1.00 96.31 92 TRP A N 1
ATOM 726 C CA . TRP A 1 92 ? 2.950 2.154 -15.351 1.00 96.31 92 TRP A CA 1
ATOM 727 C C . TRP A 1 92 ? 1.930 1.662 -16.391 1.00 96.31 92 TRP A C 1
ATOM 729 O O . TRP A 1 92 ? 0.850 2.241 -16.512 1.00 96.31 92 TRP A O 1
ATOM 739 N N . VAL A 1 93 ? 2.240 0.594 -17.135 1.00 96.88 93 VAL A N 1
ATOM 740 C CA . VAL A 1 93 ? 1.364 0.095 -18.211 1.00 96.88 93 VAL A CA 1
ATOM 741 C C . VAL A 1 93 ? 0.071 -0.466 -17.626 1.00 96.88 93 VAL A C 1
ATOM 743 O O . VAL A 1 93 ? -1.018 -0.183 -18.129 1.00 96.88 93 VAL A O 1
ATOM 746 N N . TYR A 1 94 ? 0.161 -1.242 -16.549 1.00 98.00 94 TYR A N 1
ATOM 747 C CA . TYR A 1 94 ? -1.007 -1.807 -15.890 1.00 98.00 94 TYR A CA 1
ATOM 748 C C . TYR A 1 94 ? -1.841 -0.751 -15.172 1.00 98.00 94 TYR A C 1
ATOM 750 O O . TYR A 1 94 ? -3.068 -0.873 -15.159 1.00 98.00 94 TYR A O 1
ATOM 758 N N . GLU A 1 95 ? -1.217 0.286 -14.611 1.00 98.00 95 GLU A N 1
ATOM 759 C CA . GLU A 1 95 ? -1.945 1.417 -14.040 1.00 98.00 95 GLU A CA 1
ATOM 760 C C . GLU A 1 95 ? -2.770 2.127 -15.118 1.00 98.00 95 GLU A C 1
ATOM 762 O O . GLU A 1 95 ? -3.967 2.346 -14.934 1.00 98.00 95 GLU A O 1
ATOM 767 N N . GLU A 1 96 ? -2.136 2.489 -16.233 1.00 96.19 96 GLU A N 1
ATOM 768 C CA . GLU A 1 96 ? -2.707 3.417 -17.210 1.00 96.19 96 GLU A CA 1
ATOM 769 C C . GLU A 1 96 ? -3.634 2.733 -18.224 1.00 96.19 96 GLU A C 1
ATOM 771 O O . GLU A 1 96 ? -4.679 3.294 -18.563 1.00 96.19 96 GLU A O 1
ATOM 776 N N . GLU A 1 97 ? -3.285 1.523 -18.674 1.00 97.06 97 GLU A N 1
ATOM 777 C CA . GLU A 1 97 ? -3.901 0.879 -19.844 1.00 97.06 97 GLU A CA 1
ATOM 778 C C . GLU A 1 97 ? -4.698 -0.394 -19.513 1.00 97.06 97 GLU A C 1
ATOM 780 O O . GLU A 1 97 ? -5.550 -0.802 -20.304 1.00 97.06 97 GLU A O 1
ATOM 785 N N . VAL A 1 98 ? -4.454 -1.035 -18.359 1.00 97.44 98 VAL A N 1
ATOM 786 C CA . VAL A 1 98 ? -5.117 -2.308 -18.000 1.00 97.44 98 VAL A CA 1
ATOM 787 C C . VAL A 1 98 ? -6.147 -2.137 -16.887 1.00 97.44 98 VAL A C 1
ATOM 789 O O . VAL A 1 98 ? -7.307 -2.509 -17.065 1.00 97.44 98 VAL A O 1
ATOM 792 N N . PHE A 1 99 ? -5.747 -1.600 -15.733 1.00 96.88 99 PHE A N 1
ATOM 793 C CA . PHE A 1 99 ? -6.624 -1.492 -14.564 1.00 96.88 99 PHE A CA 1
ATOM 794 C C . PHE A 1 99 ? -7.269 -0.123 -14.400 1.00 96.88 99 PHE A C 1
ATOM 796 O O . PHE A 1 99 ? -8.342 -0.045 -13.800 1.00 96.88 99 PHE A O 1
ATOM 803 N N . SER A 1 100 ? -6.634 0.948 -14.892 1.00 97.06 100 SER A N 1
ATOM 804 C CA . SER A 1 100 ? -7.063 2.326 -14.611 1.00 97.06 100 SER A CA 1
ATOM 805 C C . SER A 1 100 ? -7.233 2.582 -13.101 1.00 97.06 100 SER A C 1
ATOM 807 O O . SER A 1 100 ? -8.207 3.197 -12.656 1.00 97.06 100 SER A O 1
ATOM 809 N N . ALA A 1 101 ? -6.308 2.045 -12.299 1.00 97.81 101 ALA A N 1
ATOM 810 C CA . ALA A 1 101 ? -6.344 2.048 -10.837 1.00 97.81 101 ALA A CA 1
ATOM 811 C C . ALA A 1 101 ? -4.926 2.019 -10.246 1.00 97.81 101 ALA A C 1
ATOM 813 O O . ALA A 1 101 ? -4.000 1.544 -10.889 1.00 97.81 101 ALA A O 1
ATOM 814 N N . ASP A 1 102 ? -4.766 2.484 -9.004 1.00 97.94 102 ASP A N 1
ATOM 815 C CA . ASP A 1 102 ? -3.481 2.577 -8.292 1.00 97.94 102 ASP A CA 1
ATOM 816 C C . ASP A 1 102 ? -3.175 1.379 -7.376 1.00 97.94 102 ASP A C 1
ATOM 818 O O . ASP A 1 102 ? -2.292 1.446 -6.519 1.00 97.94 102 ASP A O 1
ATOM 822 N N . TYR A 1 103 ? -3.906 0.278 -7.541 1.00 98.50 103 TYR A N 1
ATOM 823 C CA . TYR A 1 103 ? -3.767 -0.927 -6.732 1.00 98.50 103 TYR A CA 1
ATOM 824 C C . TYR A 1 103 ? -3.893 -2.187 -7.580 1.00 98.50 103 TYR A C 1
ATOM 826 O O . TYR A 1 103 ? -4.619 -2.237 -8.570 1.00 98.50 103 TYR A O 1
ATOM 834 N N . ALA A 1 104 ? -3.196 -3.227 -7.140 1.00 98.56 104 ALA A N 1
ATOM 835 C CA . ALA A 1 104 ? -3.244 -4.565 -7.710 1.00 98.56 104 ALA A CA 1
ATOM 836 C C . ALA A 1 104 ? -3.300 -5.616 -6.587 1.00 98.56 104 ALA A C 1
ATOM 838 O O . ALA A 1 104 ? -2.634 -6.652 -6.641 1.00 98.56 104 ALA A O 1
ATOM 839 N N . LEU A 1 105 ? -4.064 -5.306 -5.534 1.00 98.62 105 LEU A N 1
ATOM 840 C CA . LEU A 1 105 ? -4.365 -6.180 -4.403 1.00 98.62 105 LEU A CA 1
ATOM 841 C C . LEU A 1 105 ? -5.862 -6.149 -4.088 1.00 98.62 105 LEU A C 1
ATOM 843 O O . LEU A 1 105 ? -6.509 -5.109 -4.213 1.00 98.62 105 LEU A O 1
ATOM 847 N N . TRP A 1 106 ? -6.404 -7.285 -3.655 1.00 98.62 106 TRP A N 1
ATOM 848 C CA . TRP A 1 106 ? -7.826 -7.465 -3.374 1.00 98.62 106 TRP A CA 1
ATOM 849 C C . TRP A 1 106 ? -8.028 -8.405 -2.194 1.00 98.62 106 TRP A C 1
ATOM 851 O O . TRP A 1 106 ? -7.592 -9.560 -2.198 1.00 98.62 106 TRP A O 1
ATOM 861 N N . TRP A 1 107 ? -8.718 -7.905 -1.177 1.00 98.62 107 TRP A N 1
ATOM 862 C CA . TRP A 1 107 ? -9.142 -8.710 -0.043 1.00 98.62 107 TRP A CA 1
ATOM 863 C C . TRP A 1 107 ? -10.258 -9.675 -0.442 1.00 98.62 107 TRP A C 1
ATOM 865 O O . TRP A 1 107 ? -11.162 -9.323 -1.202 1.00 98.62 107 TRP A O 1
ATOM 875 N N . ALA A 1 108 ? -10.235 -10.878 0.131 1.00 98.38 108 ALA A N 1
ATOM 876 C CA . ALA A 1 108 ? -11.405 -11.742 0.138 1.00 98.38 108 ALA A CA 1
ATOM 877 C C . ALA A 1 108 ? -12.566 -11.040 0.871 1.00 98.38 108 ALA A C 1
ATOM 879 O O . ALA A 1 108 ? -12.310 -10.303 1.827 1.00 98.38 108 ALA A O 1
ATOM 880 N N . PRO A 1 109 ? -13.836 -11.274 0.487 1.00 98.06 109 PRO A N 1
ATOM 881 C CA . PRO A 1 109 ? -14.986 -10.624 1.124 1.00 98.06 109 PRO A CA 1
ATOM 882 C C . PRO A 1 109 ? -15.095 -10.856 2.638 1.00 98.06 109 PRO A C 1
ATOM 884 O O . PRO A 1 109 ? -15.673 -10.035 3.342 1.00 98.06 109 PRO A O 1
ATOM 887 N N . ASP A 1 110 ? -14.545 -11.965 3.132 1.00 97.25 110 ASP A N 1
ATOM 888 C CA . ASP A 1 110 ? -14.486 -12.325 4.552 1.00 97.25 110 ASP A CA 1
ATOM 889 C C . ASP A 1 110 ? -13.170 -11.908 5.237 1.00 97.25 110 ASP A C 1
ATOM 891 O O . ASP A 1 110 ? -12.915 -12.305 6.371 1.00 97.25 110 ASP A O 1
ATOM 895 N N . SER A 1 111 ? -12.320 -11.139 4.549 1.00 97.69 111 SER A N 1
ATOM 896 C CA . SER A 1 111 ? -10.980 -10.715 4.981 1.00 97.69 111 SER A CA 1
ATOM 897 C C . SER A 1 111 ? -9.978 -11.847 5.251 1.00 97.69 111 SER A C 1
ATOM 899 O O . SER A 1 111 ? -8.864 -11.576 5.692 1.00 97.69 111 SER A O 1
ATOM 901 N N . SER A 1 112 ? -10.317 -13.111 4.973 1.00 96.56 112 SER A N 1
ATOM 902 C CA . SER A 1 112 ? -9.474 -14.263 5.338 1.00 96.56 112 SER A CA 1
ATOM 903 C C . SER A 1 112 ? -8.219 -14.410 4.475 1.00 96.56 112 SER A C 1
ATOM 905 O O . SER A 1 112 ? -7.260 -15.082 4.861 1.00 96.56 112 SER A O 1
ATOM 907 N N . LYS A 1 113 ? -8.236 -13.817 3.279 1.00 97.88 113 LYS A N 1
ATOM 908 C CA . LYS A 1 113 ? -7.160 -13.889 2.291 1.00 97.88 113 LYS A CA 1
ATOM 909 C C . LYS A 1 113 ? -6.981 -12.549 1.602 1.00 97.88 113 LYS A C 1
ATOM 911 O O . LYS A 1 113 ? -7.916 -11.757 1.492 1.00 97.88 113 LYS A O 1
ATOM 916 N N . LEU A 1 114 ? -5.785 -12.360 1.067 1.00 97.88 114 LEU A N 1
ATOM 917 C CA . LEU A 1 114 ? -5.431 -11.235 0.224 1.00 97.88 114 LEU A CA 1
ATOM 918 C C . LEU A 1 114 ? -4.803 -11.786 -1.057 1.00 97.88 114 LEU A C 1
ATOM 920 O O . LEU A 1 114 ? -3.816 -12.517 -0.997 1.00 97.88 114 LEU A O 1
ATOM 924 N N . ALA A 1 115 ? -5.406 -11.478 -2.200 1.00 98.62 115 ALA A N 1
ATOM 925 C CA . ALA A 1 115 ? -4.818 -11.738 -3.507 1.00 98.62 115 ALA A CA 1
ATOM 926 C C . ALA A 1 115 ? -4.081 -10.482 -3.973 1.00 98.62 115 ALA A C 1
ATOM 928 O O . ALA A 1 115 ? -4.546 -9.372 -3.723 1.00 98.62 115 ALA A O 1
ATOM 929 N N . PHE A 1 116 ? -2.953 -10.641 -4.652 1.00 98.81 116 PHE A N 1
ATOM 930 C CA . PHE A 1 116 ? -2.214 -9.527 -5.234 1.00 98.81 116 PHE A CA 1
ATOM 931 C C . PHE A 1 116 ? -1.456 -9.981 -6.480 1.00 98.81 116 PHE A C 1
ATOM 933 O O . PHE A 1 116 ? -1.203 -11.176 -6.651 1.00 98.81 116 PHE A O 1
ATOM 940 N N . LEU A 1 117 ? -1.105 -9.031 -7.343 1.00 98.69 117 LEU A N 1
ATOM 941 C CA . LEU A 1 117 ? -0.192 -9.260 -8.459 1.00 98.69 117 LEU A CA 1
ATOM 942 C C . LEU A 1 117 ? 1.225 -8.818 -8.095 1.00 98.69 117 LEU A C 1
ATOM 944 O O . LEU A 1 117 ? 1.414 -7.837 -7.371 1.00 98.69 117 LEU A O 1
ATOM 948 N N . ALA A 1 118 ? 2.198 -9.561 -8.617 1.00 98.62 118 ALA A N 1
ATOM 949 C CA . ALA A 1 118 ? 3.598 -9.176 -8.634 1.00 98.62 118 ALA A CA 1
ATOM 950 C C . ALA A 1 118 ? 3.989 -8.830 -10.075 1.00 98.62 118 ALA A C 1
ATOM 952 O O . ALA A 1 118 ? 3.734 -9.629 -10.979 1.00 98.62 118 ALA A O 1
ATOM 953 N N . PHE A 1 119 ? 4.587 -7.659 -10.273 1.00 98.50 119 PHE A N 1
ATOM 954 C CA . PHE A 1 119 ? 5.081 -7.194 -11.568 1.00 98.50 119 PHE A CA 1
ATOM 955 C C . PHE A 1 119 ? 6.602 -7.212 -11.548 1.00 98.50 119 PHE A C 1
ATOM 957 O O . PHE A 1 119 ? 7.214 -6.717 -10.599 1.00 98.50 119 PHE A O 1
ATOM 964 N N . ASP A 1 120 ? 7.185 -7.815 -12.580 1.00 98.31 120 ASP A N 1
ATOM 965 C CA . ASP A 1 120 ? 8.626 -7.899 -12.780 1.00 98.31 120 ASP A CA 1
ATOM 966 C C . ASP A 1 120 ? 9.004 -7.127 -14.041 1.00 98.31 120 ASP A C 1
ATOM 968 O O . ASP A 1 120 ? 8.778 -7.585 -15.162 1.00 98.31 120 ASP A O 1
ATOM 972 N N . GLU A 1 121 ? 9.571 -5.942 -13.836 1.00 97.44 121 GLU A N 1
ATOM 973 C CA . GLU A 1 121 ? 10.042 -5.060 -14.898 1.00 97.44 121 GLU A CA 1
ATOM 974 C C . GLU A 1 121 ? 11.542 -5.230 -15.187 1.00 97.44 121 GLU A C 1
ATOM 976 O O . GLU A 1 121 ? 12.104 -4.468 -15.965 1.00 97.44 121 GLU A O 1
ATOM 981 N N . THR A 1 122 ? 12.231 -6.225 -14.610 1.00 97.44 122 THR A N 1
ATOM 982 C CA . THR A 1 122 ? 13.699 -6.352 -14.756 1.00 97.44 122 THR A CA 1
ATOM 983 C C . THR A 1 122 ? 14.172 -6.572 -16.195 1.00 97.44 122 THR A C 1
ATOM 985 O O . THR A 1 122 ? 15.322 -6.271 -16.515 1.00 97.44 122 THR A O 1
ATOM 988 N N . ALA A 1 123 ? 13.304 -7.101 -17.059 1.00 97.62 123 ALA A N 1
ATOM 989 C CA . ALA A 1 123 ? 13.568 -7.320 -18.480 1.00 97.62 123 ALA A CA 1
ATOM 990 C C . ALA A 1 123 ? 12.817 -6.335 -19.396 1.00 97.62 123 ALA A C 1
ATOM 992 O O . ALA A 1 123 ? 12.808 -6.525 -20.613 1.00 97.62 123 ALA A O 1
ATOM 993 N N . VAL A 1 124 ? 12.152 -5.328 -18.825 1.00 96.81 124 VAL A N 1
ATOM 994 C CA . VAL A 1 124 ? 11.418 -4.303 -19.571 1.00 96.81 124 VAL A CA 1
ATOM 995 C C . VAL A 1 124 ? 12.345 -3.111 -19.796 1.00 96.81 124 VAL A C 1
ATOM 997 O O . VAL A 1 124 ? 13.024 -2.658 -18.878 1.00 96.81 124 VAL A O 1
ATOM 1000 N N . ASP A 1 125 ? 12.390 -2.605 -21.029 1.00 95.62 125 ASP A N 1
ATOM 1001 C CA . ASP A 1 125 ? 13.224 -1.451 -21.362 1.00 95.62 125 ASP A CA 1
ATOM 1002 C C . ASP A 1 125 ? 12.710 -0.182 -20.665 1.00 95.62 125 ASP A C 1
ATOM 1004 O O . ASP A 1 125 ? 11.536 0.182 -20.779 1.00 95.62 125 ASP A O 1
ATOM 1008 N N . GLU A 1 126 ? 13.607 0.539 -19.993 1.00 91.94 126 GLU A N 1
ATOM 1009 C CA . GLU A 1 126 ? 13.272 1.823 -19.383 1.00 91.94 126 GLU A CA 1
ATOM 1010 C C . GLU A 1 126 ? 13.147 2.922 -20.442 1.00 91.94 126 GLU A C 1
ATOM 1012 O O . GLU A 1 126 ? 14.063 3.190 -21.228 1.00 91.94 126 GLU A O 1
ATOM 1017 N N . TYR A 1 127 ? 12.023 3.635 -20.411 1.00 90.62 127 TYR A N 1
ATOM 1018 C CA . TYR A 1 127 ? 11.841 4.835 -21.214 1.00 90.62 127 TYR A CA 1
ATOM 1019 C C . TYR A 1 127 ? 12.200 6.088 -20.409 1.00 90.62 127 TYR A C 1
ATOM 1021 O O . TYR A 1 127 ? 11.522 6.452 -19.449 1.00 90.62 127 TYR A O 1
ATOM 1029 N N . SER A 1 128 ? 13.251 6.789 -20.834 1.00 89.19 128 SER A N 1
ATOM 1030 C CA . SER A 1 128 ? 13.664 8.069 -20.253 1.00 89.19 128 SER A CA 1
ATOM 1031 C C . SER A 1 128 ? 13.242 9.227 -21.149 1.00 89.19 128 SER A C 1
ATOM 1033 O O . SER A 1 128 ? 13.599 9.269 -22.326 1.00 89.19 128 SER A O 1
ATOM 1035 N N . PHE A 1 129 ? 12.545 10.213 -20.586 1.00 87.69 129 PHE A N 1
ATOM 1036 C CA . PHE A 1 129 ? 12.269 11.475 -21.268 1.00 87.69 129 PHE A CA 1
ATOM 1037 C C . PHE A 1 129 ? 12.891 12.650 -20.507 1.00 87.69 129 PHE A C 1
ATOM 1039 O O . PHE A 1 129 ? 12.873 12.679 -19.274 1.00 87.69 129 PHE A O 1
ATOM 1046 N N . PRO A 1 130 ? 13.451 13.636 -21.222 1.00 90.31 130 PRO A N 1
ATOM 1047 C CA . PRO A 1 130 ? 14.009 14.814 -20.587 1.00 90.31 130 PRO A CA 1
ATOM 1048 C C . PRO A 1 130 ? 12.893 15.692 -20.015 1.00 90.31 130 PRO A C 1
ATOM 1050 O O . PRO A 1 130 ? 11.933 16.043 -20.703 1.00 90.31 130 PRO A O 1
ATOM 1053 N N . ILE A 1 131 ? 13.053 16.089 -18.756 1.00 84.19 131 ILE A N 1
ATOM 1054 C CA . ILE A 1 131 ? 12.219 17.112 -18.127 1.00 84.19 131 ILE A CA 1
ATOM 1055 C C . ILE A 1 131 ? 12.954 18.443 -18.273 1.00 84.19 131 ILE A C 1
ATOM 1057 O O . ILE A 1 131 ? 13.974 18.677 -17.628 1.00 84.19 131 ILE A O 1
ATOM 1061 N N . TYR A 1 132 ? 12.446 19.308 -19.150 1.00 85.00 132 TYR A N 1
ATOM 1062 C CA . TYR A 1 132 ? 12.993 20.643 -19.377 1.00 85.00 132 TYR A CA 1
ATOM 1063 C C . TYR A 1 132 ? 12.237 21.684 -18.537 1.00 85.00 132 TYR A C 1
ATOM 1065 O O . TYR A 1 132 ? 11.406 22.409 -19.070 1.00 85.00 132 TYR A O 1
ATOM 1073 N N . ASN A 1 133 ? 12.574 21.771 -17.247 1.00 77.81 133 ASN A N 1
ATOM 1074 C CA . ASN A 1 133 ? 12.226 22.846 -16.297 1.00 77.81 133 ASN A CA 1
ATOM 1075 C C . ASN A 1 133 ? 10.730 23.140 -16.003 1.00 77.81 133 ASN A C 1
ATOM 1077 O O . ASN A 1 133 ? 9.845 22.800 -16.792 1.00 77.81 133 ASN A O 1
ATOM 1081 N N . PRO A 1 134 ? 10.439 23.846 -14.880 1.00 68.00 134 PRO A N 1
ATOM 1082 C CA . PRO A 1 134 ? 11.362 24.399 -13.871 1.00 68.00 134 PRO A CA 1
ATOM 1083 C C . PRO A 1 134 ? 11.579 23.523 -12.632 1.00 68.00 134 PRO A C 1
ATOM 1085 O O . PRO A 1 134 ? 10.632 22.833 -12.198 1.00 68.00 134 PRO A O 1
#

InterPro domains:
  IPR002469 Dipeptidylpeptidase IV, N-terminal domain [PF00930] (1-132)
  IPR050278 Serine protease S9B/DPPIV [PTHR117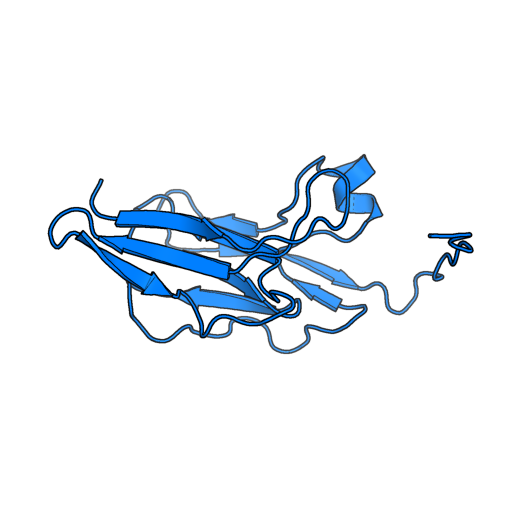31] (2-133)

Secondary structure (DSSP, 8-state):
--EEEEEEEEEE-SSS-EEEEEEEEETTT--EEESS---SS--EEEEEE-TTSS-EEEEETTEEEEESSTTSPPEE-----SSSEEESS--HHIIIIII-SS--EEE-TTSS-EEE-EEE-TTSPP--------

Organism: NCBI:txid34458

Foldseek 3Di:
DFKDKDWPLWADDDPAWIATWIWIAGPVVRDIDTPDPADVVHFKTDKDAALVRAKMWTAGLQWIWIDRGPPRDIDTPDDPRHPFKHKQADDPCCCVPNPVHGTFKDADNVNPDIDGDIGGCVVPDDDDDDDDDD

Sequence (134 aa):
MKYLLVKANWKKQWRHSSFGNYYVHELATKETHPLIPPSHPPVTAYATWSPTGESIAFVAENDLYVVPSPFDTPVRVTTSGNASLFHGVPDWVYEEEVFSADYALWWAPDSSKLAFLAFDETAVDEYSFPIYNP

pLDDT: mean 96.2, std 4.59, range [68.0, 98.88]